Protein AF-A0A972NLS2-F1 (afdb_monomer_lite)

Foldseek 3Di:
DDWDDDPPDIDDDDDPVVCVVVVDDPPDDDDDDDPPPDCVVPPPCNVVVVVVVVVVCPPVDDPPDDDDDD

pLDDT: mean 80.35, std 11.94, range [50.59, 93.75]

Sequence (70 aa):
MKVLKWGDSLAIRLPADMVQLLQLCEGDTFEVIAADAQPEDAGNSKRDFYFARLRQFRGKLPADFKFCRS

Secondary structure (DSSP, 8-state):
--EEEETTEEEE---HHHHHHTT--TT-------TTS-GGGSGGGHHHHHHHHHHTTTT-S-TT------

Radius of gyration: 20.71 Å; chains: 1; bounding box: 48×34×50 Å

InterPro domains:
  IPR007159 SpoVT-AbrB domain [PF04014] (3-33)
  IPR037914 SpoVT-AbrB domain superfamily [SSF89447] (1-36)

Organism: NCBI:txid2675747

Structure (mmCIF, N/CA/C/O backbone):
data_AF-A0A972NLS2-F1
#
_entry.id   AF-A0A972NLS2-F1
#
loop_
_atom_site.group_PDB
_atom_site.id
_atom_site.type_symbol
_atom_site.label_atom_id
_atom_site.label_alt_id
_atom_site.label_comp_id
_atom_site.label_asym_id
_atom_site.label_entity_id
_atom_site.label_seq_id
_atom_site.pdbx_PDB_ins_code
_atom_site.Cartn_x
_atom_site.Cartn_y
_atom_site.Cartn_z
_atom_site.occupancy
_atom_site.B_iso_or_equiv
_atom_si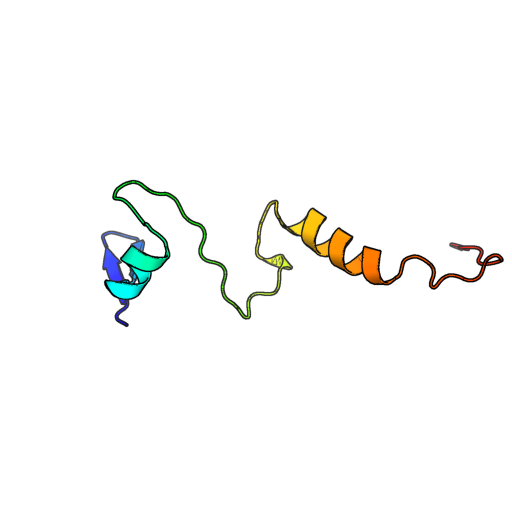te.auth_seq_id
_atom_site.auth_comp_id
_atom_site.auth_asym_id
_atom_site.auth_atom_id
_atom_site.pdbx_PDB_model_num
ATOM 1 N N . MET A 1 1 ? -18.785 2.058 2.332 1.00 68.00 1 MET A N 1
ATOM 2 C CA . MET A 1 1 ? -17.600 1.812 3.185 1.00 68.00 1 MET A CA 1
ATOM 3 C C . MET A 1 1 ? -17.635 2.793 4.345 1.00 68.00 1 MET A C 1
ATOM 5 O O . MET A 1 1 ? -18.027 3.931 4.123 1.00 68.00 1 MET A O 1
ATOM 9 N N . LYS A 1 2 ? -17.344 2.355 5.574 1.00 76.44 2 LYS A N 1
ATOM 10 C CA . LYS A 1 2 ? -17.368 3.220 6.766 1.00 76.44 2 LYS A CA 1
ATOM 11 C C . LYS A 1 2 ? -15.997 3.188 7.424 1.00 76.44 2 LYS A C 1
ATOM 13 O O . LYS A 1 2 ? -15.445 2.103 7.609 1.00 76.44 2 LYS A O 1
ATOM 18 N N . VAL A 1 3 ? -15.495 4.371 7.757 1.00 88.25 3 VAL A N 1
ATOM 19 C CA . VAL A 1 3 ? -14.329 4.540 8.619 1.00 88.25 3 VAL A CA 1
ATOM 20 C C . VAL A 1 3 ? -14.831 4.638 10.056 1.00 88.25 3 VAL A C 1
ATOM 22 O O . VAL A 1 3 ? -15.842 5.290 10.325 1.00 88.25 3 VAL A O 1
ATOM 25 N N . LEU A 1 4 ? -14.169 3.933 10.960 1.00 90.94 4 LEU A N 1
ATOM 26 C CA . LEU A 1 4 ? -14.531 3.792 12.365 1.00 90.94 4 LEU A CA 1
ATOM 27 C C . LEU A 1 4 ? -13.310 4.162 13.209 1.00 90.94 4 LEU A C 1
ATOM 29 O O . LEU A 1 4 ? -12.179 3.925 12.792 1.00 90.94 4 LEU A O 1
ATOM 33 N N . LYS A 1 5 ? -13.521 4.714 14.404 1.00 92.38 5 LYS A N 1
ATOM 34 C CA . LYS A 1 5 ? -12.440 4.898 15.378 1.00 92.38 5 LYS A CA 1
ATOM 35 C C . LYS A 1 5 ? -12.233 3.590 16.146 1.00 92.38 5 LYS A C 1
ATOM 37 O O . LYS A 1 5 ? -13.202 3.029 16.655 1.00 92.38 5 LYS A O 1
ATOM 42 N N . TRP A 1 6 ? -10.992 3.126 16.245 1.00 92.00 6 TRP A N 1
ATOM 43 C CA . TRP A 1 6 ? -10.597 1.961 17.034 1.00 92.00 6 TRP A CA 1
ATOM 44 C C . TRP A 1 6 ? -9.422 2.338 17.941 1.00 92.00 6 TRP A C 1
ATOM 46 O O . TRP A 1 6 ? -8.281 2.431 17.496 1.00 92.00 6 TRP A O 1
ATOM 56 N N . GLY A 1 7 ? -9.711 2.627 19.214 1.00 91.12 7 GLY A N 1
ATOM 57 C CA . GLY A 1 7 ? -8.721 3.216 20.123 1.00 91.12 7 GLY A CA 1
ATOM 58 C C . GLY A 1 7 ? -8.219 4.563 19.591 1.00 91.12 7 GLY A C 1
ATOM 59 O O . GLY A 1 7 ? -9.032 5.418 19.233 1.00 91.12 7 GLY A O 1
ATOM 60 N N . ASP A 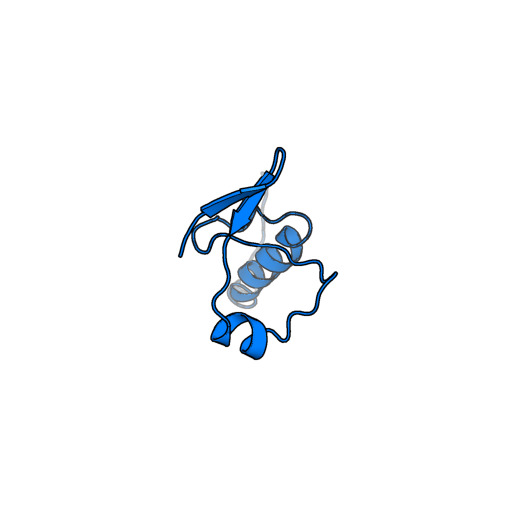1 8 ? -6.899 4.722 19.486 1.00 93.75 8 ASP A N 1
ATOM 61 C CA . ASP A 1 8 ? -6.246 5.887 18.863 1.00 93.75 8 ASP A CA 1
ATOM 62 C C . ASP A 1 8 ? -6.025 5.732 17.346 1.00 93.75 8 ASP A C 1
ATOM 64 O O . ASP A 1 8 ? -5.431 6.596 16.706 1.00 93.75 8 ASP A O 1
ATOM 68 N N . SER A 1 9 ? -6.517 4.642 16.749 1.00 89.62 9 SER A N 1
ATOM 69 C CA . SER A 1 9 ? -6.386 4.338 15.319 1.00 89.62 9 SER A CA 1
ATOM 70 C C . SER A 1 9 ? -7.715 4.462 14.565 1.00 89.62 9 SER A C 1
ATOM 72 O O . SER A 1 9 ? -8.800 4.528 15.152 1.00 89.62 9 SER A O 1
ATOM 74 N N . LEU A 1 10 ? -7.635 4.482 13.232 1.00 89.50 10 LEU A N 1
ATOM 75 C CA . LEU A 1 10 ? -8.788 4.411 12.332 1.00 89.50 10 LEU A CA 1
ATOM 76 C C . LEU A 1 10 ? -8.865 3.021 11.699 1.00 89.50 10 LEU A C 1
ATOM 78 O O . LEU A 1 10 ? -7.864 2.484 11.235 1.00 89.50 10 LEU A O 1
ATOM 82 N N . ALA A 1 11 ? -10.069 2.464 11.657 1.00 90.12 11 ALA A N 1
ATOM 83 C CA . ALA A 1 11 ? -10.367 1.183 11.038 1.00 90.12 11 ALA A CA 1
ATOM 84 C C . ALA A 1 11 ? -11.298 1.379 9.838 1.00 90.12 11 ALA A C 1
ATOM 86 O O . ALA A 1 11 ? -12.225 2.192 9.871 1.00 90.12 11 ALA A O 1
ATOM 87 N N . ILE A 1 12 ? -11.081 0.600 8.781 1.00 88.88 12 ILE A N 1
ATOM 88 C CA . ILE A 1 12 ? -11.944 0.571 7.599 1.00 88.88 12 ILE A CA 1
ATOM 89 C C . ILE A 1 12 ? -12.647 -0.780 7.573 1.00 88.88 12 ILE A C 1
ATOM 91 O O . ILE A 1 12 ? -12.006 -1.824 7.654 1.00 88.88 12 ILE A O 1
ATOM 95 N N . ARG A 1 13 ? -13.977 -0.778 7.433 1.00 89.00 13 ARG A N 1
ATOM 96 C CA . ARG A 1 13 ? -14.712 -2.030 7.225 1.00 89.00 13 ARG A CA 1
ATOM 97 C C . ARG A 1 13 ? -14.520 -2.518 5.789 1.00 89.00 13 ARG A C 1
ATOM 99 O O . ARG A 1 13 ? -15.044 -1.896 4.861 1.00 89.00 13 ARG A O 1
ATOM 106 N N . LEU A 1 14 ? -13.843 -3.652 5.637 1.00 87.44 14 LEU A N 1
ATOM 107 C CA . LEU A 1 14 ? -13.732 -4.368 4.369 1.00 87.44 14 LEU A CA 1
ATOM 108 C C . LEU A 1 14 ? -15.006 -5.200 4.102 1.00 87.44 14 LEU A C 1
ATOM 110 O O . LEU A 1 14 ? -15.511 -5.853 5.020 1.00 87.44 14 LEU A O 1
ATOM 114 N N . PRO A 1 15 ? -15.575 -5.160 2.882 1.00 90.25 15 PRO A N 1
ATOM 115 C CA . PRO A 1 15 ? -16.643 -6.071 2.466 1.00 90.25 15 PRO A CA 1
ATOM 116 C C . PRO A 1 15 ? -16.180 -7.535 2.461 1.00 90.25 15 PRO A C 1
ATOM 118 O O . PRO A 1 15 ? -15.015 -7.804 2.177 1.00 90.25 15 PRO A O 1
ATOM 121 N N . ALA A 1 16 ? -17.098 -8.477 2.707 1.00 89.06 16 ALA A N 1
ATOM 122 C CA . ALA A 1 16 ? -16.789 -9.912 2.747 1.00 89.06 16 ALA A CA 1
ATOM 123 C C . ALA A 1 16 ? -16.161 -10.417 1.437 1.00 89.06 16 ALA A C 1
ATOM 125 O O . ALA A 1 16 ? -15.184 -11.161 1.469 1.00 89.06 16 ALA A O 1
ATOM 126 N N . ASP A 1 17 ? -16.659 -9.929 0.301 1.00 92.19 17 ASP A N 1
ATOM 127 C CA . ASP A 1 17 ? -16.170 -10.299 -1.028 1.00 92.19 17 ASP A CA 1
ATOM 128 C C . ASP A 1 17 ? -14.683 -9.943 -1.212 1.00 92.19 17 ASP A C 1
ATOM 130 O O . ASP A 1 17 ? -13.919 -10.719 -1.780 1.00 92.19 17 ASP A O 1
ATOM 134 N N . MET A 1 18 ? -14.236 -8.796 -0.676 1.00 88.81 18 MET A N 1
ATOM 135 C CA . MET A 1 18 ? -12.820 -8.407 -0.713 1.00 88.81 18 MET A CA 1
ATOM 136 C C . MET A 1 18 ? -11.966 -9.253 0.228 1.00 88.81 18 MET A C 1
ATOM 138 O O . MET A 1 18 ? -10.847 -9.605 -0.131 1.00 88.81 18 MET A O 1
ATOM 142 N N . VAL A 1 19 ? -12.481 -9.579 1.417 1.00 89.88 19 VAL A N 1
ATOM 143 C CA . VAL A 1 19 ? -11.778 -10.438 2.384 1.00 89.88 19 VAL A CA 1
ATOM 144 C C . VAL A 1 19 ? -11.529 -11.821 1.780 1.00 89.88 19 VAL A C 1
ATOM 146 O O . VAL A 1 19 ? -10.418 -12.332 1.878 1.00 89.88 19 VAL A O 1
ATOM 149 N N . GLN A 1 20 ? -12.523 -12.393 1.092 1.00 91.00 20 GLN A N 1
ATOM 150 C CA . GLN A 1 20 ? -12.382 -13.676 0.398 1.00 91.00 20 GLN A CA 1
ATOM 151 C C . GLN A 1 20 ? -11.423 -13.602 -0.791 1.00 91.00 20 GLN A C 1
ATOM 153 O O . GLN A 1 20 ? -10.579 -14.482 -0.945 1.00 91.00 20 GLN A O 1
ATOM 158 N N . LEU A 1 21 ? -11.528 -12.557 -1.618 1.00 91.75 21 LEU A N 1
ATOM 159 C CA . LEU A 1 21 ? -10.661 -12.382 -2.784 1.00 91.75 21 LEU A CA 1
ATOM 160 C C . LEU A 1 21 ? -9.184 -12.248 -2.392 1.00 91.75 21 LEU A C 1
ATOM 162 O O . LEU A 1 21 ? -8.319 -12.831 -3.040 1.00 91.75 21 LEU A O 1
ATOM 166 N N . LEU A 1 22 ? -8.909 -11.476 -1.339 1.00 87.44 22 LEU A N 1
ATOM 167 C CA . LEU A 1 22 ? -7.559 -11.234 -0.828 1.00 87.44 22 LEU A CA 1
ATOM 168 C C . LEU A 1 22 ? -7.094 -12.311 0.166 1.00 87.44 22 LEU A C 1
ATOM 170 O O . LEU A 1 22 ? -5.962 -12.239 0.628 1.00 87.44 22 LEU A O 1
ATOM 174 N N . GLN A 1 23 ? -7.953 -13.291 0.479 1.00 89.56 23 GLN A N 1
ATOM 175 C CA . GLN A 1 23 ? -7.697 -14.393 1.416 1.00 89.56 23 GLN A CA 1
ATOM 176 C C . GLN A 1 23 ? -7.167 -13.926 2.782 1.00 89.56 23 GLN A C 1
ATOM 178 O O . GLN A 1 23 ? -6.325 -14.583 3.389 1.00 89.56 23 GLN A O 1
ATOM 183 N N . LEU A 1 24 ? -7.670 -12.786 3.261 1.00 87.56 24 LEU A N 1
ATOM 184 C CA . LEU A 1 24 ? -7.203 -12.182 4.505 1.00 87.56 24 LEU A CA 1
ATOM 185 C C . LEU A 1 24 ? -7.662 -13.010 5.707 1.00 87.56 24 LEU A C 1
ATOM 187 O O . LEU A 1 24 ? -8.854 -13.293 5.863 1.00 87.56 24 LEU A O 1
ATOM 191 N N . CYS A 1 25 ? -6.712 -13.340 6.571 1.00 87.88 25 CYS A N 1
ATOM 192 C CA . CYS A 1 25 ? -6.920 -14.007 7.845 1.00 87.88 25 CYS A CA 1
ATOM 193 C C . CYS A 1 25 ? -6.730 -13.033 9.017 1.00 87.88 25 CYS A C 1
ATOM 195 O O . CYS A 1 25 ? -6.105 -11.975 8.907 1.00 87.88 25 CYS A O 1
ATOM 197 N N . GLU A 1 26 ? -7.278 -13.392 10.178 1.00 82.56 26 GLU A N 1
ATOM 198 C CA . GLU A 1 26 ? -6.997 -12.654 11.409 1.00 82.56 26 GLU A CA 1
ATOM 199 C C . GLU A 1 26 ? -5.498 -12.720 11.736 1.00 82.56 26 GLU A C 1
ATOM 201 O O . GLU A 1 26 ? -4.909 -13.798 11.776 1.00 82.56 26 GLU A O 1
ATOM 206 N N . GLY A 1 27 ? -4.887 -11.559 11.984 1.00 85.00 27 GLY A N 1
ATOM 207 C CA . GLY A 1 27 ? -3.454 -11.437 12.273 1.00 85.00 27 GLY A CA 1
ATOM 208 C C . GLY A 1 27 ? -2.584 -11.083 11.065 1.00 85.00 27 GLY A C 1
ATOM 209 O O . GLY A 1 27 ? -1.401 -10.790 11.248 1.00 85.00 27 GLY A O 1
ATOM 210 N N . ASP A 1 28 ? -3.151 -11.037 9.859 1.00 87.19 28 ASP A N 1
ATOM 211 C CA . ASP A 1 28 ? -2.404 -10.637 8.669 1.00 87.19 28 ASP A CA 1
ATOM 212 C C . ASP A 1 28 ? -2.005 -9.158 8.715 1.00 87.19 28 ASP A C 1
ATOM 214 O O . ASP A 1 28 ? -2.785 -8.274 9.080 1.00 87.19 28 ASP A O 1
ATOM 218 N N . THR A 1 29 ? -0.769 -8.885 8.301 1.00 85.00 29 THR A N 1
ATOM 219 C CA . THR A 1 29 ? -0.245 -7.524 8.144 1.00 85.00 29 THR A CA 1
ATOM 220 C C . THR A 1 29 ? -0.255 -7.155 6.669 1.00 85.00 29 THR A C 1
ATOM 222 O O . THR A 1 29 ? 0.282 -7.888 5.840 1.00 85.00 29 THR A O 1
ATOM 225 N N . PHE A 1 30 ? -0.835 -6.007 6.334 1.00 81.62 30 PHE A N 1
ATOM 226 C CA . PHE A 1 30 ? -0.881 -5.499 4.968 1.00 81.62 30 PHE A CA 1
ATOM 227 C C . PHE A 1 30 ? -0.596 -3.999 4.938 1.00 81.62 30 PHE A C 1
ATOM 229 O O . PHE A 1 30 ? -0.899 -3.265 5.879 1.00 81.62 30 PHE A O 1
ATOM 236 N N . GLU A 1 31 ? -0.020 -3.544 3.831 1.00 82.06 31 GLU A N 1
ATOM 237 C CA . GLU A 1 31 ? 0.208 -2.129 3.565 1.00 82.06 31 GLU A CA 1
ATOM 238 C 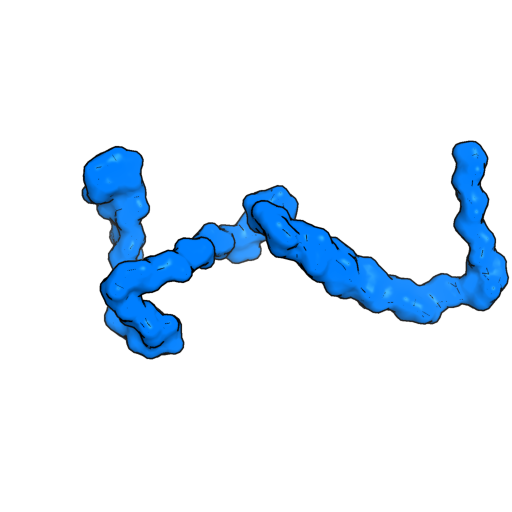C . GLU A 1 31 ? -0.903 -1.597 2.659 1.00 82.06 31 GLU A C 1
ATOM 240 O O . GLU A 1 31 ? -1.270 -2.216 1.659 1.00 82.06 31 GLU A O 1
ATOM 245 N N . VAL A 1 32 ? -1.449 -0.434 3.011 1.00 81.94 32 VAL A N 1
ATOM 246 C CA . VAL A 1 32 ? -2.447 0.263 2.198 1.00 81.94 32 VAL A CA 1
ATOM 247 C C . VAL A 1 32 ? -1.752 1.411 1.483 1.00 81.94 32 VAL A C 1
ATOM 249 O O . VAL A 1 32 ? -1.288 2.354 2.120 1.00 81.94 32 VAL A O 1
ATOM 252 N N . ILE A 1 33 ? -1.697 1.336 0.156 1.00 78.31 33 ILE A N 1
ATOM 253 C CA . ILE A 1 33 ? -1.162 2.398 -0.700 1.00 78.31 33 ILE A CA 1
ATOM 254 C C . ILE A 1 33 ? -2.353 3.121 -1.328 1.00 78.31 33 ILE A C 1
ATOM 256 O O . ILE A 1 33 ? -3.232 2.482 -1.910 1.00 78.31 33 ILE A O 1
ATOM 260 N N . ALA A 1 34 ? -2.411 4.447 -1.208 1.00 78.56 34 ALA A N 1
ATOM 261 C CA . ALA A 1 34 ? -3.426 5.220 -1.915 1.00 78.56 34 ALA A CA 1
ATOM 262 C C . ALA A 1 34 ? -3.123 5.196 -3.421 1.00 78.56 34 ALA A C 1
ATOM 264 O O . ALA A 1 34 ? -1.987 5.420 -3.824 1.00 78.56 34 ALA A O 1
ATOM 265 N N . ALA A 1 35 ? -4.130 4.928 -4.256 1.00 69.44 35 ALA A N 1
ATOM 266 C CA . ALA A 1 35 ? -3.942 4.802 -5.706 1.00 69.44 35 ALA A CA 1
ATOM 267 C C . ALA A 1 35 ? -3.386 6.085 -6.360 1.00 69.44 35 ALA A C 1
ATOM 269 O O . ALA A 1 35 ? -2.647 5.996 -7.336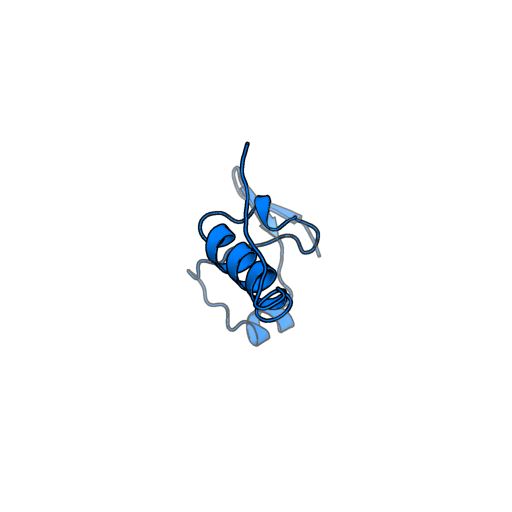 1.00 69.44 35 ALA A O 1
ATOM 270 N N . ASP A 1 36 ? -3.696 7.248 -5.777 1.00 64.62 36 ASP A N 1
ATOM 271 C CA . ASP A 1 36 ? -3.185 8.558 -6.196 1.00 64.62 36 ASP A CA 1
ATOM 272 C C . ASP A 1 36 ? -1.972 9.027 -5.376 1.00 64.62 36 ASP A C 1
ATOM 274 O O . ASP A 1 36 ? -1.453 10.118 -5.622 1.00 64.62 36 ASP A O 1
ATOM 278 N N . ALA A 1 37 ? -1.502 8.240 -4.397 1.00 56.50 37 ALA A N 1
ATOM 279 C CA . ALA A 1 37 ? -0.230 8.548 -3.760 1.00 56.50 37 ALA A CA 1
ATOM 280 C C . ALA A 1 37 ? 0.863 8.348 -4.799 1.00 56.50 37 ALA A C 1
ATOM 282 O O . ALA A 1 37 ? 1.016 7.267 -5.381 1.00 56.50 37 ALA A O 1
ATOM 283 N N . GLN A 1 38 ? 1.639 9.402 -5.034 1.00 54.75 38 GLN A N 1
ATOM 284 C CA . GLN A 1 38 ? 2.849 9.215 -5.793 1.00 54.75 38 GLN A CA 1
ATOM 285 C C . GLN A 1 38 ? 3.720 8.172 -5.062 1.00 54.75 38 GLN A C 1
ATOM 287 O O . GLN A 1 38 ? 3.797 8.147 -3.832 1.00 54.75 38 GLN A O 1
ATOM 292 N N . PRO A 1 39 ? 4.428 7.309 -5.804 1.00 51.06 39 PRO A N 1
ATOM 293 C CA . PRO A 1 39 ? 5.286 6.265 -5.238 1.00 51.06 39 PRO A CA 1
ATOM 294 C C . PRO A 1 39 ? 6.420 6.815 -4.356 1.00 51.06 39 PRO A C 1
ATOM 296 O O . PRO A 1 39 ? 7.115 6.058 -3.679 1.00 51.06 39 PRO A O 1
ATOM 299 N N . GLU A 1 40 ? 6.598 8.136 -4.325 1.00 50.59 40 GLU A N 1
ATOM 300 C CA . GLU A 1 40 ? 7.422 8.848 -3.357 1.00 50.59 40 GLU A CA 1
ATOM 301 C C . GLU A 1 40 ? 6.984 8.680 -1.894 1.00 50.59 40 GLU A C 1
ATOM 303 O O . GLU A 1 40 ? 7.831 8.870 -1.019 1.00 50.59 40 GLU A O 1
ATOM 308 N N . ASP A 1 41 ? 5.773 8.189 -1.618 1.00 51.50 41 ASP A N 1
ATOM 309 C CA . ASP A 1 41 ? 5.281 7.926 -0.256 1.00 51.50 41 ASP A CA 1
ATOM 310 C C . ASP A 1 41 ? 5.552 6.486 0.234 1.00 51.50 41 ASP A C 1
ATOM 312 O O . ASP A 1 41 ? 5.621 6.226 1.436 1.00 51.50 41 ASP A O 1
ATOM 316 N N . ALA A 1 42 ? 5.818 5.540 -0.675 1.00 51.88 42 ALA A N 1
ATOM 317 C CA . ALA A 1 42 ?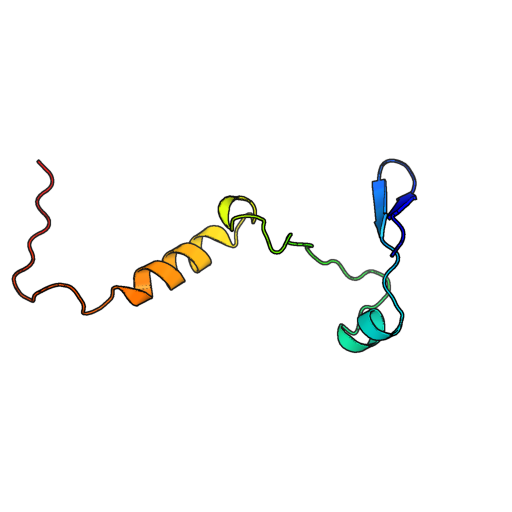 5.907 4.109 -0.366 1.00 51.88 42 ALA A CA 1
ATOM 318 C C . ALA A 1 42 ? 7.342 3.630 -0.049 1.00 51.88 42 ALA A C 1
ATOM 320 O O . ALA A 1 42 ? 7.955 2.902 -0.828 1.00 51.88 42 ALA A O 1
ATOM 321 N N . GLY A 1 43 ? 7.898 4.031 1.101 1.00 60.19 43 GLY A N 1
ATOM 322 C CA . GLY A 1 43 ? 9.028 3.356 1.784 1.00 60.19 43 GLY A CA 1
ATOM 323 C C . GLY A 1 43 ? 10.122 2.668 0.927 1.00 60.19 43 GLY A C 1
ATOM 324 O O . GLY A 1 43 ? 10.632 3.230 -0.041 1.00 60.19 43 GLY A O 1
ATOM 325 N N . ASN A 1 44 ? 10.533 1.448 1.309 1.00 55.59 44 ASN A N 1
ATOM 326 C CA . ASN A 1 44 ? 11.612 0.671 0.661 1.00 55.59 44 ASN A CA 1
ATOM 327 C C . ASN A 1 44 ? 11.316 0.263 -0.801 1.00 55.59 44 ASN A C 1
ATOM 329 O O . ASN A 1 44 ? 12.247 -0.082 -1.529 1.00 55.59 44 ASN A O 1
ATOM 333 N N . SER A 1 45 ? 10.060 0.360 -1.253 1.00 59.19 45 SER A N 1
ATOM 334 C CA . SER A 1 45 ? 9.632 0.031 -2.624 1.00 59.19 45 SER A CA 1
ATOM 335 C C . SER A 1 45 ? 10.042 1.077 -3.678 1.00 59.19 45 SER A C 1
ATOM 337 O O . SER A 1 45 ? 10.003 0.813 -4.883 1.00 59.19 45 SER A O 1
ATOM 339 N N . LYS A 1 46 ? 10.515 2.254 -3.238 1.00 63.69 46 LYS A N 1
ATOM 340 C CA . LYS A 1 46 ? 10.909 3.378 -4.105 1.00 63.69 46 LYS A CA 1
ATOM 341 C C . LYS A 1 46 ? 11.956 2.995 -5.149 1.00 63.69 46 LYS A C 1
ATOM 343 O O . LYS A 1 46 ? 11.816 3.343 -6.318 1.00 63.69 46 LYS A O 1
ATOM 348 N N . ARG A 1 47 ? 13.020 2.283 -4.750 1.00 71.38 47 ARG A N 1
ATOM 349 C CA . ARG A 1 47 ? 14.145 1.970 -5.653 1.00 71.38 47 ARG A CA 1
ATOM 350 C C . ARG A 1 47 ? 13.691 1.149 -6.854 1.00 71.38 47 ARG A C 1
ATOM 352 O O . ARG A 1 47 ? 13.973 1.536 -7.987 1.00 71.38 47 ARG A O 1
ATOM 359 N N . ASP A 1 48 ? 12.963 0.066 -6.616 1.00 77.69 48 ASP A N 1
ATOM 360 C CA . ASP A 1 48 ? 12.520 -0.830 -7.684 1.00 77.69 48 ASP A CA 1
ATOM 361 C C . ASP A 1 48 ? 11.511 -0.155 -8.616 1.00 77.69 48 ASP A C 1
ATOM 363 O O . ASP A 1 48 ? 11.602 -0.323 -9.836 1.00 77.69 48 ASP A O 1
ATOM 367 N N . PHE A 1 49 ? 10.635 0.698 -8.075 1.00 75.06 49 PHE A N 1
ATOM 368 C CA . PHE A 1 49 ? 9.734 1.526 -8.874 1.00 75.06 49 PHE A CA 1
ATOM 369 C C . PHE A 1 49 ? 10.501 2.460 -9.829 1.00 75.06 49 PHE A C 1
ATOM 371 O O . PHE A 1 49 ? 10.265 2.465 -11.044 1.00 75.06 49 PHE A O 1
ATOM 378 N N . TYR A 1 50 ? 11.474 3.217 -9.310 1.00 80.75 50 TYR A N 1
ATOM 379 C CA . TYR A 1 50 ? 12.284 4.120 -10.134 1.00 80.75 50 TYR A CA 1
ATOM 380 C C . TYR A 1 50 ? 13.120 3.358 -11.170 1.00 80.75 50 TYR A C 1
ATOM 382 O O . TYR A 1 50 ? 13.198 3.778 -12.329 1.00 80.75 50 TYR A O 1
ATOM 390 N N . PHE A 1 51 ? 13.692 2.207 -10.807 1.00 84.12 51 PHE A N 1
ATOM 391 C CA . PHE A 1 51 ? 14.419 1.366 -11.757 1.00 84.12 51 PHE A CA 1
ATOM 392 C C . PHE A 1 51 ? 13.516 0.805 -12.859 1.00 84.12 51 PHE A C 1
ATOM 394 O O . PHE A 1 51 ? 13.941 0.774 -14.016 1.00 84.12 51 PHE A O 1
ATOM 401 N N . ALA A 1 52 ? 12.282 0.399 -12.551 1.00 84.69 52 ALA A N 1
ATOM 402 C CA . ALA A 1 52 ? 11.320 -0.052 -13.557 1.00 84.69 52 ALA A CA 1
ATOM 403 C C . ALA A 1 52 ? 11.011 1.053 -14.581 1.00 84.69 52 ALA A C 1
ATOM 405 O O . ALA A 1 52 ? 11.008 0.793 -15.787 1.00 84.69 52 ALA A O 1
ATOM 406 N N . ARG A 1 53 ? 10.856 2.301 -14.124 1.00 82.62 53 ARG A N 1
ATOM 407 C CA . ARG A 1 53 ? 10.654 3.463 -15.003 1.00 82.62 53 ARG A CA 1
ATOM 408 C C . ARG A 1 53 ? 11.884 3.757 -15.865 1.00 82.62 53 ARG A C 1
ATOM 410 O O . ARG A 1 53 ? 11.753 3.943 -17.071 1.00 82.62 53 ARG A O 1
ATOM 417 N N . LEU A 1 54 ? 13.085 3.727 -15.284 1.00 86.50 54 LEU A N 1
ATOM 418 C CA . LEU A 1 54 ? 14.340 3.940 -16.022 1.00 86.50 54 LEU A CA 1
ATOM 419 C C . LEU A 1 54 ? 14.591 2.858 -17.083 1.00 86.50 54 LEU A C 1
ATOM 421 O O . LEU A 1 54 ? 15.129 3.152 -18.151 1.00 86.50 54 LEU A O 1
ATOM 425 N N . ARG A 1 55 ? 14.163 1.613 -16.835 1.00 85.38 55 ARG A N 1
ATOM 426 C CA . ARG A 1 55 ? 14.288 0.515 -17.809 1.00 85.38 55 ARG A CA 1
ATOM 427 C C . ARG A 1 55 ? 13.543 0.791 -19.117 1.00 85.38 55 ARG A C 1
ATOM 429 O O . ARG A 1 55 ? 14.020 0.339 -20.153 1.00 85.38 55 ARG A O 1
ATOM 436 N N . GLN A 1 56 ? 12.464 1.577 -19.105 1.00 87.12 56 GLN A N 1
ATOM 437 C CA . GLN A 1 56 ? 11.731 1.976 -20.322 1.00 87.12 56 GLN A CA 1
ATOM 438 C C . GLN A 1 56 ? 12.563 2.847 -21.282 1.00 87.12 56 GLN A C 1
ATOM 440 O O . GLN A 1 56 ? 12.205 3.014 -22.450 1.00 87.12 56 GLN A O 1
ATOM 445 N N . PHE A 1 57 ? 13.667 3.421 -20.798 1.00 84.00 57 PHE A N 1
ATOM 446 C CA . PHE A 1 57 ? 14.577 4.249 -21.586 1.00 84.00 57 PHE A CA 1
ATOM 447 C C . PHE A 1 57 ? 15.833 3.493 -22.049 1.00 84.00 57 PHE A C 1
ATOM 449 O O . PHE A 1 57 ? 16.672 4.069 -22.742 1.00 84.00 57 PHE A O 1
ATOM 456 N N . ARG A 1 58 ? 15.973 2.197 -21.721 1.00 82.75 58 ARG A N 1
ATOM 457 C CA . ARG A 1 58 ? 17.076 1.368 -22.235 1.00 82.75 58 ARG A CA 1
ATOM 458 C C . ARG A 1 58 ? 17.005 1.261 -23.758 1.00 82.75 58 ARG A C 1
ATOM 460 O O . ARG A 1 58 ? 15.928 1.122 -24.325 1.00 82.75 58 ARG A O 1
ATOM 467 N N . GLY A 1 59 ? 18.164 1.325 -24.411 1.00 82.69 59 GLY A N 1
ATOM 468 C CA . GLY A 1 59 ? 18.277 1.206 -25.869 1.00 82.69 59 GLY A CA 1
ATOM 469 C C . GLY A 1 59 ? 17.811 2.430 -26.664 1.00 82.69 59 GLY A C 1
ATOM 470 O O . GLY A 1 59 ? 17.923 2.420 -27.882 1.00 82.69 59 GLY A O 1
ATOM 471 N N . LYS A 1 60 ? 17.321 3.492 -26.004 1.00 84.50 60 LYS A N 1
ATOM 472 C CA . LYS A 1 60 ? 16.967 4.762 -26.663 1.00 84.50 60 LYS A CA 1
ATOM 473 C C . LYS A 1 60 ? 18.152 5.714 -26.829 1.00 84.50 60 LYS A C 1
ATOM 475 O O . LYS A 1 60 ? 18.019 6.732 -27.500 1.00 84.50 60 LYS A O 1
ATOM 480 N N . LEU A 1 61 ? 19.285 5.416 -26.194 1.00 83.81 61 LEU A N 1
ATOM 481 C CA . LEU A 1 61 ? 20.499 6.202 -26.361 1.00 83.81 61 LEU A CA 1
ATOM 482 C C . LEU A 1 61 ? 21.184 5.833 -27.685 1.00 83.81 61 LEU A C 1
ATOM 484 O O . LEU A 1 61 ? 21.383 4.641 -27.936 1.00 83.81 61 LEU A O 1
ATOM 488 N N . PRO A 1 62 ? 21.584 6.829 -28.492 1.00 88.44 62 PRO A N 1
ATOM 489 C CA . PRO A 1 62 ? 22.483 6.623 -29.620 1.00 88.44 62 PRO A CA 1
ATOM 490 C C . PRO A 1 62 ? 23.787 5.938 -29.191 1.00 88.44 62 PRO A C 1
ATOM 492 O O . PRO A 1 62 ? 24.261 6.137 -28.071 1.00 88.44 62 PRO A O 1
ATOM 495 N N . ALA A 1 63 ? 24.381 5.148 -30.087 1.00 84.81 63 ALA A N 1
ATOM 496 C CA . ALA A 1 63 ? 25.622 4.416 -29.811 1.00 84.81 63 ALA A CA 1
ATOM 497 C C . ALA A 1 63 ? 26.811 5.343 -29.495 1.00 84.81 63 ALA A C 1
ATOM 499 O O . ALA A 1 63 ? 27.744 4.954 -28.797 1.00 84.81 63 ALA A O 1
ATOM 500 N N . ASP A 1 64 ? 26.761 6.572 -29.995 1.00 88.06 64 ASP A N 1
ATOM 501 C CA . ASP A 1 64 ? 27.748 7.633 -29.834 1.00 88.06 64 ASP A CA 1
ATOM 502 C C . ASP A 1 64 ? 27.423 8.601 -28.684 1.00 88.06 64 ASP A C 1
ATOM 504 O O . ASP A 1 64 ? 28.145 9.579 -28.473 1.00 88.06 64 ASP A O 1
ATOM 508 N N . PHE A 1 65 ? 26.370 8.334 -27.903 1.00 87.00 65 PHE A N 1
ATOM 509 C CA . PHE A 1 65 ? 26.004 9.193 -26.784 1.00 87.00 65 PHE A CA 1
ATOM 510 C C . PHE A 1 65 ? 27.131 9.267 -25.746 1.00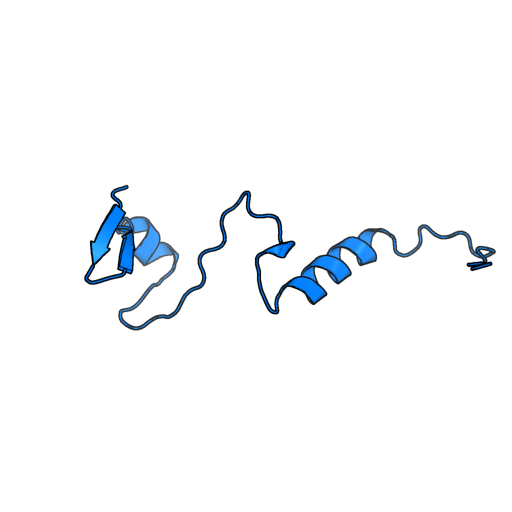 87.00 65 PHE A C 1
ATOM 512 O O . PHE A 1 65 ? 27.505 8.272 -25.120 1.00 87.00 65 PHE A O 1
ATOM 519 N N . LYS A 1 66 ? 27.620 10.483 -25.497 1.00 84.94 66 LYS A N 1
ATOM 520 C CA . LYS A 1 66 ? 28.515 10.793 -24.380 1.00 84.94 66 LYS A CA 1
ATOM 521 C C . LYS A 1 66 ? 27.794 11.663 -23.363 1.00 84.94 66 LYS A C 1
ATOM 523 O O . LYS A 1 66 ? 27.387 12.782 -23.661 1.00 84.94 66 LYS A O 1
ATOM 528 N N . PHE A 1 67 ? 27.686 11.159 -22.136 1.00 86.31 67 PHE A N 1
ATOM 529 C CA . PHE A 1 67 ? 27.254 11.963 -21.000 1.00 86.31 67 PHE A CA 1
ATOM 530 C C . PHE A 1 67 ? 28.402 12.883 -20.567 1.00 86.31 67 PHE A C 1
ATOM 532 O O . PHE A 1 67 ? 29.367 12.425 -19.956 1.00 86.31 67 PHE A O 1
ATOM 539 N N . CYS A 1 68 ? 28.308 14.174 -20.885 1.00 83.81 68 CYS A N 1
ATOM 540 C CA . CYS A 1 68 ? 29.218 15.192 -20.368 1.00 83.81 68 CYS A CA 1
ATOM 541 C C . CYS A 1 68 ? 28.537 15.948 -19.229 1.00 83.81 68 CYS A C 1
ATOM 543 O O . CYS A 1 68 ? 27.542 16.638 -19.433 1.00 83.81 68 CYS A O 1
ATOM 545 N N . ARG A 1 69 ? 29.100 15.824 -18.030 1.00 78.62 69 ARG A N 1
ATOM 546 C CA . ARG A 1 69 ? 28.779 16.682 -16.895 1.00 78.62 69 ARG A CA 1
ATOM 547 C C . ARG A 1 69 ? 29.904 17.706 -16.788 1.00 78.62 69 ARG A C 1
ATOM 549 O O . ARG A 1 69 ? 31.018 17.329 -16.435 1.00 78.62 69 ARG A O 1
ATOM 556 N N . SER A 1 70 ? 29.619 18.943 -17.189 1.00 65.12 70 SER A N 1
ATOM 557 C CA . SER A 1 70 ? 30.471 20.108 -16.921 1.00 65.12 70 SER A CA 1
ATOM 558 C C . SER A 1 70 ? 30.486 20.439 -15.436 1.00 65.12 70 SER A C 1
ATOM 560 O O . SER A 1 70 ? 29.399 20.307 -14.822 1.00 65.12 70 SER A O 1
#